Protein AF-A0A183VDL8-F1 (afdb_monomer_lite)

InterPro domains:
  IPR000718 Peptidase M13 [PS51885] (1-88)
  IPR000718 Peptidase M13 [PTHR11733] (2-81)
  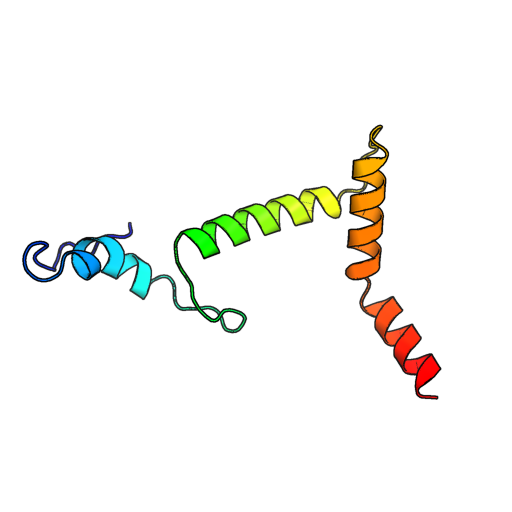IPR008753 Peptidase M13, N-terminal domain [PF05649] (9-81)
  IPR024079 Metallopeptidase, catalytic domain superfamily [G3DSA:3.40.390.10] (1-86)

Foldseek 3Di:
DQADCVDDCVVPVCCRRGVNVCVVDPADPVDPDDDPVNVVVVVVVVVVVVQLCDPDDDPDPVSVVSSVVVVVVPPVVVVVVVVVVVVD

Structure (mmCIF, N/CA/C/O bac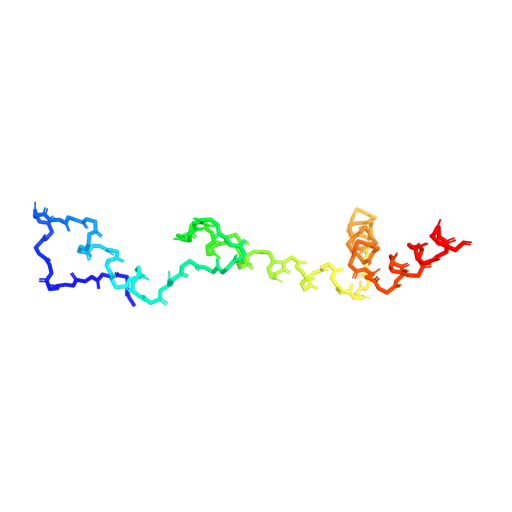kbone):
data_AF-A0A183VDL8-F1
#
_entry.id   AF-A0A183VDL8-F1
#
loop_
_atom_site.group_PDB
_atom_site.id
_atom_site.type_symbol
_atom_site.label_atom_id
_atom_site.label_alt_id
_atom_site.label_comp_id
_atom_site.label_asym_id
_atom_site.label_entity_id
_atom_site.label_seq_id
_atom_site.pdbx_PDB_ins_code
_atom_site.Cartn_x
_atom_site.Cartn_y
_atom_site.Cartn_z
_atom_site.occupancy
_atom_site.B_iso_or_equiv
_atom_site.auth_seq_id
_atom_site.auth_comp_id
_atom_site.auth_asym_id
_atom_site.auth_atom_id
_atom_site.pdbx_PDB_model_num
ATOM 1 N N . MET A 1 1 ? -16.988 -6.724 4.789 1.00 70.69 1 MET A N 1
ATOM 2 C CA . MET A 1 1 ? -17.696 -5.447 5.060 1.00 70.69 1 MET A CA 1
ATOM 3 C C . MET A 1 1 ? -17.025 -4.822 6.279 1.00 70.69 1 MET A C 1
ATOM 5 O O . MET A 1 1 ? -16.604 -5.587 7.130 1.00 70.69 1 MET A O 1
ATOM 9 N N . ALA A 1 2 ? -16.835 -3.500 6.338 1.00 91.62 2 ALA A N 1
ATOM 10 C CA . ALA A 1 2 ? -16.017 -2.871 7.392 1.00 91.62 2 ALA A CA 1
ATOM 11 C C . ALA A 1 2 ? -16.721 -2.739 8.757 1.00 91.62 2 ALA A C 1
ATOM 13 O O . ALA A 1 2 ? -16.057 -2.672 9.790 1.00 91.62 2 ALA A O 1
ATOM 14 N N . MET A 1 3 ? -18.054 -2.722 8.747 1.00 96.75 3 MET A N 1
ATOM 15 C CA . MET A 1 3 ? -18.881 -2.401 9.907 1.00 96.75 3 MET A CA 1
ATOM 16 C C . MET A 1 3 ? -19.014 -3.558 10.901 1.00 96.75 3 MET A C 1
ATOM 18 O O . MET A 1 3 ? -19.182 -4.710 10.499 1.00 96.75 3 MET A O 1
ATOM 22 N N . ASN A 1 4 ? -19.038 -3.219 12.189 1.00 97.38 4 ASN A N 1
ATOM 23 C CA . ASN A 1 4 ? -19.433 -4.090 13.291 1.00 97.38 4 ASN A CA 1
ATOM 24 C C . ASN A 1 4 ? -20.818 -3.660 13.810 1.00 97.38 4 ASN A C 1
ATOM 26 O O . ASN A 1 4 ? -20.940 -2.786 14.665 1.00 97.38 4 ASN A O 1
ATOM 30 N N . THR A 1 5 ? -21.882 -4.281 13.295 1.00 96.44 5 THR A N 1
ATOM 31 C CA . THR A 1 5 ? -23.275 -3.904 13.610 1.00 96.44 5 THR A CA 1
ATOM 32 C C . THR A 1 5 ? -23.736 -4.300 15.014 1.00 96.44 5 THR A C 1
ATOM 34 O O . THR A 1 5 ? -24.870 -4.012 15.380 1.00 96.44 5 THR A O 1
ATOM 37 N N . SER A 1 6 ? -22.890 -4.976 15.791 1.00 96.88 6 SER A N 1
ATOM 38 C CA . SER A 1 6 ? -23.177 -5.335 17.185 1.00 96.88 6 SER A CA 1
ATOM 39 C C . SER A 1 6 ? -22.904 -4.186 18.165 1.00 96.88 6 SER A C 1
ATOM 41 O O . SER A 1 6 ? -23.210 -4.319 19.346 1.00 96.88 6 SER A O 1
ATOM 43 N N . VAL A 1 7 ? -22.302 -3.086 17.702 1.00 97.94 7 VAL A N 1
ATOM 44 C CA . VAL A 1 7 ? -21.953 -1.913 18.516 1.00 97.94 7 VAL A CA 1
ATOM 45 C C . VAL A 1 7 ? -22.931 -0.775 18.245 1.00 97.94 7 VAL A C 1
ATOM 47 O O . VAL A 1 7 ? -23.287 -0.529 17.097 1.00 97.94 7 VAL A O 1
ATOM 50 N N . ASP A 1 8 ? -23.370 -0.074 19.293 1.00 97.94 8 ASP A N 1
ATOM 51 C CA . ASP A 1 8 ? -24.209 1.115 19.132 1.00 97.94 8 ASP A CA 1
ATOM 52 C C . ASP A 1 8 ? -23.384 2.264 18.508 1.00 97.94 8 ASP A C 1
ATOM 54 O O . ASP A 1 8 ? -22.376 2.683 19.096 1.00 97.94 8 ASP A O 1
ATOM 58 N N . PRO A 1 9 ? -23.775 2.800 17.334 1.00 97.94 9 PRO A N 1
ATOM 59 C CA . PRO A 1 9 ? -23.072 3.914 16.705 1.00 97.94 9 PRO A CA 1
ATOM 60 C C . PRO A 1 9 ? -23.064 5.201 17.543 1.00 97.94 9 PRO A C 1
ATOM 62 O O . PRO A 1 9 ? -22.157 6.012 17.358 1.00 97.94 9 PRO A O 1
ATOM 65 N N . CYS A 1 10 ? -24.037 5.410 18.435 1.00 98.25 10 CYS A N 1
ATOM 66 C CA . CYS A 1 10 ? -24.100 6.584 19.308 1.00 98.25 10 CYS A CA 1
ATOM 67 C C . CYS A 1 10 ? -23.056 6.532 20.434 1.00 98.25 10 CYS A C 1
ATOM 69 O O . CYS A 1 10 ? -22.602 7.580 20.887 1.00 98.25 10 CYS A O 1
ATOM 71 N N . GLU A 1 11 ? -22.645 5.330 20.844 1.00 98.31 11 GLU A N 1
ATOM 72 C CA . GLU A 1 11 ? -21.660 5.114 21.911 1.00 98.31 11 GLU A CA 1
ATOM 73 C C . GLU A 1 11 ? -20.228 5.036 21.361 1.00 98.31 11 GLU A C 1
ATOM 75 O O . GLU A 1 11 ? -19.301 5.625 21.917 1.00 98.31 11 GLU A O 1
ATOM 80 N N . ASN A 1 12 ? -20.023 4.323 20.245 1.00 98.19 12 ASN A N 1
ATOM 81 C CA . ASN A 1 12 ? -18.719 4.228 19.587 1.00 98.19 12 ASN A CA 1
ATOM 82 C C . ASN A 1 12 ? -18.862 4.085 18.068 1.00 98.19 12 ASN A C 1
ATOM 84 O O . ASN A 1 12 ? -18.786 2.993 17.496 1.00 98.19 12 ASN A O 1
ATOM 88 N N . PHE A 1 13 ? -19.014 5.229 17.404 1.00 98.31 13 PHE A N 1
ATOM 89 C CA . PHE A 1 13 ? -19.168 5.283 15.954 1.00 98.31 13 PHE A CA 1
ATOM 90 C C . PHE A 1 13 ? -17.979 4.680 15.190 1.00 98.31 13 PHE A C 1
ATOM 92 O O . PHE A 1 13 ? -18.169 4.086 14.129 1.00 98.31 13 PHE A O 1
ATOM 99 N N . TYR A 1 14 ? -16.755 4.804 15.717 1.00 97.25 14 TYR A N 1
ATOM 100 C CA . TYR A 1 14 ? -15.562 4.270 15.058 1.00 97.25 14 TYR A CA 1
ATOM 101 C C . TYR A 1 14 ? -15.573 2.739 15.021 1.00 97.25 14 TYR A C 1
ATOM 103 O O . TYR A 1 14 ? -15.376 2.152 13.957 1.00 97.25 14 TYR A O 1
ATOM 111 N N . GLU A 1 15 ? -15.857 2.087 16.149 1.00 97.94 15 GLU A N 1
ATOM 112 C CA . GLU A 1 15 ? -15.956 0.626 16.202 1.00 97.94 15 GLU A CA 1
ATOM 113 C C . GLU A 1 15 ? -17.150 0.119 15.383 1.00 97.94 15 GLU A C 1
ATOM 115 O O . GLU A 1 15 ? -17.012 -0.845 14.633 1.00 97.94 15 GLU A O 1
ATOM 120 N N . TYR A 1 16 ? -18.295 0.804 15.430 1.00 98.12 16 TYR A N 1
ATOM 121 C CA . TYR A 1 16 ? -19.434 0.460 14.576 1.00 98.12 16 TYR A CA 1
ATOM 122 C C . TYR A 1 16 ? -19.078 0.512 13.082 1.00 98.12 16 TYR A C 1
ATOM 124 O O . TYR A 1 16 ? -19.395 -0.410 12.329 1.00 98.12 16 TYR A O 1
ATOM 132 N N . ALA A 1 17 ? -18.399 1.571 12.634 1.00 97.38 17 ALA A N 1
ATOM 133 C CA . ALA A 1 17 ? -18.096 1.775 11.220 1.00 97.38 17 ALA A CA 1
ATOM 134 C C . ALA A 1 17 ? -16.928 0.910 10.706 1.00 97.38 17 ALA A C 1
ATOM 136 O O . ALA A 1 17 ? -16.956 0.480 9.549 1.00 97.38 17 ALA A O 1
ATOM 137 N N . CYS A 1 18 ? -15.918 0.655 11.544 1.00 97.44 18 CYS A N 1
ATOM 138 C CA . CYS A 1 18 ? -14.624 0.097 11.131 1.00 97.44 18 CYS A CA 1
ATOM 139 C C . CYS A 1 18 ? -14.209 -1.184 11.874 1.00 97.44 18 CYS A C 1
ATOM 141 O O . CYS A 1 18 ? -13.205 -1.794 11.502 1.00 97.44 18 CYS A O 1
ATOM 143 N N . GLY A 1 19 ? -14.931 -1.594 12.917 1.00 96.88 19 GLY A N 1
ATOM 144 C CA . GLY A 1 19 ? -14.500 -2.644 13.844 1.00 96.88 19 GLY A CA 1
ATOM 145 C C . GLY A 1 19 ? -14.201 -3.981 13.174 1.00 96.88 19 GLY A C 1
ATOM 146 O O . GLY A 1 19 ? -13.182 -4.613 13.454 1.00 96.88 19 GLY A O 1
ATOM 147 N N . GLN A 1 20 ? -15.023 -4.387 12.203 1.00 96.88 20 GLN A N 1
ATOM 148 C CA . GLN A 1 20 ? -14.776 -5.622 11.462 1.00 96.88 20 GLN A CA 1
ATOM 149 C C . GLN A 1 20 ? -13.557 -5.492 10.535 1.00 96.88 20 GLN A C 1
ATOM 151 O O . GLN A 1 20 ? -12.773 -6.431 10.423 1.00 96.88 20 GLN A O 1
ATOM 156 N N . TRP A 1 21 ? -13.335 -4.317 9.933 1.00 96.19 21 TRP A N 1
ATOM 157 C CA . TRP A 1 21 ? -12.135 -4.071 9.128 1.00 96.19 21 TRP A CA 1
ATOM 158 C C . TRP A 1 21 ? -10.859 -4.208 9.967 1.00 96.19 21 TRP A C 1
ATOM 160 O O . TRP A 1 21 ? -9.958 -4.931 9.555 1.00 96.19 21 TRP A O 1
ATOM 170 N N . ASN A 1 22 ? -10.819 -3.602 11.159 1.00 94.62 22 ASN A N 1
ATOM 171 C CA . ASN A 1 22 ? -9.667 -3.675 12.066 1.00 94.62 22 ASN A CA 1
ATOM 172 C C . ASN A 1 22 ? -9.335 -5.118 12.481 1.00 94.62 22 ASN A C 1
ATOM 174 O O . ASN A 1 22 ? -8.165 -5.473 12.597 1.00 94.62 22 ASN A O 1
ATOM 178 N N . ARG A 1 23 ? -10.356 -5.960 12.690 1.00 94.62 23 ARG A N 1
ATOM 179 C CA . ARG A 1 23 ? -10.172 -7.382 13.027 1.00 94.62 23 ARG A CA 1
ATOM 180 C C . ARG A 1 23 ? -9.598 -8.192 11.867 1.00 94.62 23 ARG A C 1
ATOM 182 O O . ARG A 1 23 ? -8.748 -9.048 12.092 1.00 94.62 23 ARG A O 1
ATOM 189 N N . ASP A 1 24 ? -10.063 -7.921 10.652 1.00 95.19 24 ASP A N 1
ATOM 190 C CA . ASP A 1 24 ? -9.687 -8.689 9.460 1.00 95.19 24 ASP A CA 1
ATOM 191 C C . ASP A 1 24 ? -8.363 -8.208 8.831 1.00 95.19 24 ASP A C 1
ATOM 193 O O . ASP A 1 24 ? -7.777 -8.913 8.011 1.00 95.19 24 ASP A O 1
ATOM 197 N N . HIS A 1 25 ? -7.887 -7.014 9.202 1.00 94.00 25 HIS A N 1
ATOM 198 C CA . HIS A 1 25 ? -6.736 -6.344 8.590 1.00 94.00 25 HIS A CA 1
ATOM 199 C C . HIS A 1 25 ? -5.711 -5.913 9.653 1.00 94.00 25 HIS A C 1
ATOM 201 O O . HIS A 1 25 ? -5.556 -4.714 9.908 1.00 94.00 25 HIS A O 1
ATOM 207 N N . PRO A 1 26 ? -4.992 -6.865 10.279 1.00 95.06 26 PRO A N 1
ATOM 208 C CA . PRO A 1 26 ? -3.900 -6.531 11.186 1.00 95.06 26 PRO A CA 1
ATOM 209 C C . PRO A 1 26 ? -2.809 -5.741 10.453 1.00 95.06 26 PRO A C 1
ATOM 211 O O . PRO A 1 26 ? -2.647 -5.858 9.236 1.00 95.06 26 PRO A O 1
ATOM 214 N N . ILE A 1 27 ? -2.055 -4.935 11.202 1.00 96.25 27 ILE A N 1
ATOM 215 C CA . ILE A 1 27 ? -0.940 -4.160 10.652 1.00 96.25 27 ILE A CA 1
ATOM 216 C C . ILE A 1 27 ? 0.153 -5.143 10.190 1.00 96.25 27 ILE A C 1
ATOM 218 O O . ILE A 1 27 ? 0.622 -5.919 11.023 1.00 96.25 27 ILE A O 1
ATOM 222 N N . PRO A 1 28 ? 0.548 -5.139 8.901 1.00 95.50 28 PRO A N 1
ATOM 223 C CA . PRO A 1 28 ? 1.641 -5.979 8.410 1.00 95.50 28 PRO A CA 1
ATOM 224 C C . PRO A 1 28 ? 2.987 -5.643 9.068 1.00 95.50 28 PRO A C 1
ATOM 226 O O . PRO A 1 28 ? 3.222 -4.491 9.428 1.00 95.50 28 PRO A O 1
ATOM 229 N N . ASP A 1 29 ? 3.894 -6.620 9.152 1.00 97.25 29 ASP A N 1
ATOM 230 C CA . ASP A 1 29 ? 5.201 -6.478 9.823 1.00 97.25 29 ASP A CA 1
ATOM 231 C C . ASP A 1 29 ? 6.100 -5.379 9.225 1.00 97.25 29 ASP A C 1
ATOM 233 O O . ASP A 1 29 ? 6.980 -4.845 9.900 1.00 97.25 29 ASP A O 1
ATOM 237 N N . ASP A 1 30 ? 5.891 -5.029 7.955 1.00 95.81 30 ASP A N 1
ATOM 238 C CA . ASP A 1 30 ? 6.624 -3.986 7.237 1.00 95.81 30 ASP A CA 1
ATOM 239 C C . ASP A 1 30 ? 5.955 -2.600 7.321 1.00 95.81 30 ASP A C 1
ATOM 241 O O . ASP A 1 30 ? 6.410 -1.648 6.679 1.00 95.81 30 ASP A O 1
ATOM 245 N N . MET A 1 31 ? 4.887 -2.453 8.115 1.00 95.31 31 MET A N 1
ATOM 246 C CA . MET A 1 31 ? 4.121 -1.215 8.246 1.00 95.31 31 MET A CA 1
ATOM 247 C C . MET A 1 31 ? 3.947 -0.781 9.703 1.00 95.31 31 MET A C 1
ATOM 249 O O . MET A 1 31 ? 3.757 -1.578 10.611 1.00 95.31 31 MET A O 1
ATOM 253 N N . PHE A 1 32 ? 3.932 0.534 9.927 1.00 94.81 32 PHE A N 1
ATOM 254 C CA . PHE A 1 32 ? 3.619 1.110 11.243 1.00 94.81 32 PHE A CA 1
ATOM 255 C C . PHE A 1 32 ? 2.116 1.303 11.477 1.00 94.81 32 PHE A C 1
ATOM 257 O O . PHE A 1 32 ? 1.669 1.390 12.616 1.00 94.81 32 PHE A O 1
ATOM 264 N N . ALA A 1 33 ? 1.336 1.426 10.404 1.00 94.12 33 ALA A N 1
ATOM 265 C CA . ALA A 1 33 ? -0.103 1.626 10.458 1.00 94.12 33 ALA A CA 1
ATOM 266 C C . ALA A 1 33 ? -0.743 1.078 9.186 1.00 94.12 33 ALA A C 1
ATOM 268 O O . ALA A 1 33 ? -0.212 1.261 8.087 1.00 94.12 33 ALA A O 1
ATOM 269 N N . TYR A 1 34 ? -1.913 0.463 9.336 1.00 95.69 34 TYR A N 1
ATOM 270 C CA . TYR A 1 34 ? -2.681 -0.071 8.224 1.00 95.69 34 TYR A CA 1
ATOM 271 C C . TYR A 1 34 ? -4.111 0.450 8.294 1.00 95.69 34 TYR A C 1
ATOM 273 O O . TYR A 1 34 ? -4.769 0.392 9.325 1.00 95.69 34 TYR A O 1
ATOM 281 N N . GLY A 1 35 ? -4.564 1.021 7.184 1.00 94.69 35 GLY A N 1
ATOM 282 C CA . GLY A 1 35 ? -5.852 1.688 7.043 1.00 94.69 35 GLY A CA 1
ATOM 283 C C . GLY A 1 35 ? -6.198 1.835 5.567 1.00 94.69 35 GLY A C 1
ATOM 284 O O . GLY A 1 35 ? -5.408 1.459 4.697 1.00 94.69 35 GLY A O 1
ATOM 285 N N . THR A 1 36 ? -7.332 2.459 5.258 1.00 93.38 36 THR A N 1
ATOM 286 C CA . THR A 1 36 ? -7.814 2.615 3.874 1.00 93.38 36 THR A CA 1
ATOM 287 C C . THR A 1 36 ? -6.776 3.242 2.938 1.00 93.38 36 THR A C 1
ATOM 289 O O . THR A 1 36 ? -6.578 2.761 1.825 1.00 93.38 36 THR A O 1
ATOM 292 N N . PHE A 1 37 ? -6.053 4.277 3.379 1.00 95.00 37 PHE A N 1
ATOM 293 C CA . PHE A 1 37 ? -5.018 4.909 2.552 1.00 95.00 37 PHE A CA 1
ATOM 294 C C . PHE A 1 37 ? -3.811 4.001 2.301 1.00 95.00 37 PHE A C 1
ATOM 296 O O . PHE A 1 37 ? -3.269 4.014 1.196 1.00 95.00 37 PHE A O 1
ATOM 303 N N . ALA A 1 38 ? -3.393 3.215 3.298 1.00 96.00 38 ALA A N 1
ATOM 304 C CA . ALA A 1 38 ? -2.307 2.252 3.134 1.00 96.00 38 ALA A CA 1
ATOM 305 C C . ALA A 1 38 ? -2.719 1.139 2.160 1.00 96.00 38 ALA A C 1
ATOM 307 O O . ALA A 1 38 ? -1.980 0.845 1.226 1.00 96.00 38 ALA A O 1
ATOM 308 N N . TYR A 1 39 ? -3.942 0.620 2.302 1.00 95.06 39 TYR A N 1
ATOM 309 C CA . TYR A 1 39 ? -4.517 -0.371 1.393 1.00 95.06 39 TYR A CA 1
ATOM 310 C C . TYR A 1 39 ? -4.568 0.128 -0.060 1.00 95.06 39 TYR A C 1
ATOM 312 O O . TYR A 1 39 ? -4.094 -0.543 -0.977 1.00 95.06 39 TYR A O 1
ATOM 320 N N . VAL A 1 40 ? -5.088 1.339 -0.290 1.00 96.25 40 VAL A N 1
ATOM 321 C CA . VAL A 1 40 ? -5.143 1.933 -1.637 1.00 96.25 40 VAL A CA 1
ATOM 322 C C . VAL A 1 40 ? -3.739 2.150 -2.200 1.00 96.25 40 VAL A C 1
ATOM 324 O O . VAL A 1 40 ? -3.490 1.826 -3.362 1.00 96.25 40 VAL A O 1
ATOM 327 N N . ARG A 1 41 ? -2.808 2.661 -1.387 1.00 96.94 41 ARG A N 1
ATOM 328 C CA . ARG A 1 41 ? -1.415 2.859 -1.802 1.00 96.94 41 ARG A CA 1
ATOM 329 C C . ARG A 1 41 ? -0.774 1.545 -2.234 1.00 96.94 41 ARG A C 1
ATOM 331 O O . ARG A 1 41 ? -0.113 1.526 -3.268 1.00 96.94 41 ARG A O 1
ATOM 338 N N . GLU A 1 42 ? -0.992 0.467 -1.487 1.00 96.00 42 GLU A N 1
ATOM 339 C CA . GLU A 1 42 ? -0.426 -0.840 -1.813 1.00 96.00 42 GLU A CA 1
ATOM 340 C C . GLU A 1 42 ? -1.006 -1.396 -3.116 1.00 96.00 42 GLU A C 1
ATOM 342 O O . GLU A 1 42 ? -0.253 -1.820 -3.990 1.00 96.00 42 GLU A O 1
ATOM 347 N N . ASN A 1 43 ? -2.318 -1.277 -3.329 1.00 96.75 43 ASN A N 1
ATOM 348 C CA . ASN A 1 43 ? -2.941 -1.664 -4.598 1.00 96.75 43 ASN A CA 1
ATOM 349 C C . ASN A 1 43 ? -2.358 -0.907 -5.800 1.00 96.75 43 ASN A C 1
ATOM 351 O O . ASN A 1 43 ? -2.094 -1.505 -6.845 1.00 96.75 43 ASN A O 1
ATOM 355 N N . VAL A 1 44 ? -2.135 0.404 -5.666 1.00 98.12 44 VAL A N 1
ATOM 356 C CA . VAL A 1 44 ? -1.492 1.204 -6.720 1.00 98.12 44 VAL A CA 1
ATOM 357 C C . VAL A 1 44 ? -0.036 0.781 -6.903 1.00 98.12 44 VAL A C 1
ATOM 359 O O . VAL A 1 44 ? 0.424 0.655 -8.036 1.00 98.12 44 VAL A O 1
ATOM 362 N N . ARG A 1 45 ? 0.691 0.499 -5.817 1.00 97.12 45 ARG A N 1
ATOM 363 C CA . ARG A 1 45 ? 2.077 0.018 -5.871 1.00 97.12 45 ARG A CA 1
ATOM 364 C C . ARG A 1 45 ? 2.194 -1.300 -6.635 1.00 97.12 45 ARG A C 1
ATOM 366 O O . ARG A 1 45 ? 3.088 -1.424 -7.469 1.00 97.12 45 ARG A O 1
ATOM 373 N N . GLN A 1 46 ? 1.277 -2.242 -6.415 1.00 97.69 46 GLN A N 1
ATOM 374 C CA . GLN A 1 46 ? 1.242 -3.513 -7.147 1.00 97.69 46 GLN A CA 1
ATOM 375 C C . GLN A 1 46 ? 0.954 -3.313 -8.639 1.00 97.69 46 GLN A C 1
ATOM 377 O O . GLN A 1 46 ? 1.627 -3.899 -9.483 1.00 97.69 46 GLN A O 1
ATOM 382 N N . GLN A 1 47 ? 0.021 -2.425 -8.989 1.00 98.06 47 GLN A N 1
ATOM 383 C CA . GLN A 1 47 ? -0.227 -2.083 -10.393 1.00 98.06 47 GLN A CA 1
ATOM 384 C C . GLN A 1 47 ? 0.999 -1.426 -11.043 1.00 98.06 47 GLN A C 1
ATOM 386 O O . GLN A 1 47 ? 1.402 -1.813 -12.139 1.00 98.06 47 GLN A O 1
ATOM 391 N N . MET A 1 48 ? 1.641 -0.474 -10.356 1.00 98.06 48 MET A N 1
ATOM 392 C CA . MET A 1 48 ? 2.868 0.161 -10.843 1.00 98.06 48 MET A CA 1
ATOM 393 C C . MET A 1 48 ? 3.991 -0.854 -11.045 1.00 98.06 48 MET A C 1
ATOM 395 O O . MET A 1 48 ? 4.673 -0.788 -12.063 1.00 98.06 48 MET A O 1
ATOM 399 N N . ARG A 1 49 ? 4.157 -1.811 -10.125 1.00 98.00 49 ARG A N 1
ATOM 400 C CA . ARG A 1 49 ? 5.130 -2.899 -10.258 1.00 98.00 49 ARG A CA 1
ATOM 401 C C . ARG A 1 49 ? 4.949 -3.646 -11.578 1.00 98.00 49 ARG A C 1
ATOM 403 O O . ARG A 1 49 ? 5.894 -3.710 -12.355 1.00 98.00 49 ARG A O 1
ATOM 410 N N . VAL A 1 50 ? 3.735 -4.107 -11.882 1.00 97.69 50 VAL A N 1
ATOM 411 C CA . VAL A 1 50 ? 3.440 -4.813 -13.144 1.00 97.69 50 VAL A CA 1
ATOM 412 C C . VAL A 1 50 ? 3.801 -3.959 -14.368 1.00 97.69 50 VAL A C 1
ATOM 414 O O . VAL A 1 50 ? 4.403 -4.444 -15.326 1.00 97.69 50 VAL A O 1
ATOM 417 N N . LEU A 1 51 ? 3.478 -2.663 -14.343 1.00 97.19 51 LEU A N 1
ATOM 418 C CA . LEU A 1 51 ? 3.768 -1.747 -15.454 1.00 97.19 51 LEU A CA 1
ATOM 419 C C . LEU A 1 51 ? 5.270 -1.468 -15.637 1.00 97.19 51 LEU A C 1
ATOM 421 O O . LEU A 1 51 ? 5.730 -1.280 -16.772 1.00 97.19 51 LEU A O 1
ATOM 425 N N . LEU A 1 52 ? 6.019 -1.418 -14.532 1.00 97.94 52 LEU A N 1
ATOM 426 C CA . LEU A 1 52 ? 7.454 -1.135 -14.507 1.00 97.94 52 LEU A CA 1
ATOM 427 C C . LEU A 1 52 ? 8.310 -2.376 -14.809 1.00 97.94 52 LEU A C 1
ATOM 429 O O . LEU A 1 52 ? 9.380 -2.248 -15.403 1.00 97.94 52 LEU A O 1
ATOM 433 N N . GLU A 1 53 ? 7.828 -3.569 -14.462 1.00 97.19 53 GLU A N 1
ATOM 434 C CA . GLU A 1 53 ? 8.469 -4.845 -14.804 1.00 97.19 53 GLU A CA 1
ATOM 435 C C . GLU A 1 53 ? 8.253 -5.226 -16.277 1.00 97.19 53 GLU A C 1
ATOM 437 O O . GLU A 1 53 ? 9.086 -5.918 -16.858 1.00 97.19 53 GLU A O 1
ATOM 442 N N . SER A 1 54 ? 7.189 -4.721 -16.908 1.00 95.75 54 SER A N 1
ATOM 443 C CA . SER A 1 54 ? 6.833 -5.031 -18.296 1.00 95.75 54 SER A CA 1
ATOM 444 C C . SER A 1 54 ? 7.964 -4.786 -19.308 1.00 95.75 54 SER A C 1
ATOM 446 O O . SER A 1 54 ? 8.555 -3.704 -19.378 1.00 95.75 54 SER A O 1
ATOM 448 N N . ASP A 1 55 ? 8.187 -5.783 -20.167 1.00 93.31 55 ASP A N 1
ATOM 449 C CA . ASP A 1 55 ? 9.079 -5.727 -21.334 1.00 93.31 55 ASP A CA 1
ATOM 450 C C . ASP A 1 55 ? 8.373 -5.244 -22.610 1.00 93.31 55 ASP A C 1
ATOM 452 O O . ASP A 1 55 ? 8.956 -5.254 -23.694 1.00 93.31 55 ASP A O 1
ATOM 456 N N . SER A 1 56 ? 7.111 -4.805 -22.508 1.00 94.88 56 SER A N 1
ATOM 457 C CA . SER A 1 56 ? 6.371 -4.325 -23.673 1.00 94.88 56 SER A CA 1
ATOM 458 C C . SER A 1 56 ? 7.105 -3.145 -24.323 1.00 94.88 56 SER A C 1
ATOM 460 O O . SER A 1 56 ? 7.528 -2.228 -23.609 1.00 94.88 56 SER A O 1
ATOM 462 N N . PRO A 1 57 ? 7.214 -3.080 -25.660 1.00 92.94 57 PRO A N 1
ATOM 463 C CA . PRO A 1 57 ? 7.753 -1.900 -26.321 1.00 92.94 57 PRO A CA 1
ATOM 464 C C . PRO A 1 57 ? 6.984 -0.642 -25.896 1.00 92.94 57 PRO A C 1
ATOM 466 O O . PRO A 1 57 ? 5.764 -0.667 -25.730 1.00 92.94 57 PRO A O 1
ATOM 469 N N . THR A 1 58 ? 7.697 0.464 -25.699 1.00 94.19 58 THR A N 1
ATOM 470 C CA . THR A 1 58 ? 7.100 1.769 -25.397 1.00 94.19 58 THR A CA 1
ATOM 471 C C . THR A 1 58 ? 7.760 2.840 -26.248 1.00 94.19 58 THR A C 1
ATOM 473 O O . THR A 1 58 ? 8.982 2.881 -26.369 1.00 94.19 58 THR A O 1
ATOM 476 N N . ALA A 1 59 ? 6.953 3.722 -26.836 1.00 94.94 59 ALA A N 1
ATOM 477 C CA . ALA A 1 59 ? 7.451 4.877 -27.579 1.00 94.94 59 ALA A CA 1
ATOM 478 C C . ALA A 1 59 ? 7.863 6.039 -26.651 1.00 94.94 59 ALA A C 1
ATOM 480 O O . ALA A 1 59 ? 8.538 6.975 -27.078 1.00 94.94 59 ALA A O 1
ATOM 481 N N . SER A 1 60 ? 7.462 6.000 -25.374 1.00 97.62 60 SER A N 1
ATOM 482 C CA . SER A 1 60 ? 7.761 7.060 -24.410 1.00 97.62 60 SER A CA 1
ATOM 483 C C . SER A 1 60 ? 9.128 6.852 -23.766 1.00 97.62 60 SER A C 1
ATOM 485 O O . SER A 1 60 ? 9.334 5.904 -23.003 1.00 97.62 60 SER A O 1
ATOM 487 N N . LYS A 1 61 ? 10.044 7.798 -24.005 1.00 97.56 61 LYS A N 1
ATOM 488 C CA . LYS A 1 61 ? 11.364 7.829 -23.355 1.00 97.56 61 LYS A CA 1
ATOM 489 C C . LYS A 1 61 ? 11.246 7.872 -21.830 1.00 97.56 61 LYS A C 1
ATOM 491 O O . LYS A 1 61 ? 11.984 7.173 -21.149 1.00 97.56 61 LYS A O 1
ATOM 496 N N . SER A 1 62 ? 10.291 8.632 -21.291 1.00 97.81 62 SER A N 1
ATOM 497 C CA . SER A 1 62 ? 10.089 8.748 -19.841 1.00 97.81 62 SER A CA 1
ATOM 498 C C . SER A 1 62 ? 9.674 7.418 -19.210 1.00 97.81 62 SER A C 1
ATOM 500 O O . SER A 1 62 ? 10.189 7.053 -18.156 1.00 97.81 62 SER A O 1
ATOM 502 N N . ILE A 1 63 ? 8.796 6.658 -19.876 1.00 97.25 63 ILE A N 1
ATOM 503 C CA . ILE A 1 63 ? 8.389 5.324 -19.404 1.00 97.25 63 ILE A CA 1
ATOM 504 C C . ILE A 1 63 ? 9.565 4.348 -19.497 1.00 97.25 63 ILE A C 1
ATOM 506 O O . ILE A 1 63 ? 9.799 3.592 -18.557 1.00 97.25 63 ILE A O 1
ATOM 510 N N . ALA A 1 64 ? 10.330 4.382 -20.592 1.00 97.44 64 ALA A N 1
ATOM 511 C CA . ALA A 1 64 ? 11.521 3.547 -20.735 1.00 97.44 64 ALA A CA 1
ATOM 512 C C . ALA A 1 64 ? 12.533 3.808 -19.605 1.00 97.44 64 ALA A C 1
ATOM 514 O O . ALA A 1 64 ? 12.997 2.865 -18.969 1.00 97.44 64 ALA A O 1
ATOM 515 N N . MET A 1 65 ? 12.805 5.078 -19.288 1.00 97.75 65 MET A N 1
ATOM 516 C CA . MET A 1 65 ? 13.708 5.449 -18.194 1.00 97.75 65 MET A CA 1
ATOM 517 C C . MET A 1 65 ? 13.186 5.014 -16.822 1.00 97.75 65 MET A C 1
ATOM 519 O O . MET A 1 65 ? 13.963 4.502 -16.020 1.00 97.75 65 MET A O 1
ATOM 523 N N . ALA A 1 66 ? 11.884 5.158 -16.555 1.00 97.88 66 ALA A N 1
ATOM 524 C CA . ALA A 1 66 ? 11.286 4.694 -15.303 1.00 97.88 66 ALA A CA 1
ATOM 525 C C . ALA A 1 66 ? 11.423 3.170 -15.128 1.00 97.88 66 ALA A C 1
ATOM 527 O O . ALA A 1 66 ? 11.768 2.704 -14.044 1.00 97.88 66 ALA A O 1
ATOM 528 N N . ARG A 1 67 ? 11.219 2.395 -16.203 1.00 97.94 67 ARG A N 1
ATOM 529 C CA . ARG A 1 67 ? 11.417 0.935 -16.201 1.00 97.94 67 ARG A CA 1
ATOM 530 C C . ARG A 1 67 ? 12.872 0.549 -15.958 1.00 97.94 67 ARG A C 1
ATOM 532 O O . ARG A 1 67 ? 13.127 -0.350 -15.164 1.00 97.94 67 ARG A O 1
ATOM 539 N N . ILE A 1 68 ? 13.817 1.234 -16.605 1.00 96.50 68 ILE A N 1
ATOM 540 C CA . ILE A 1 68 ? 15.254 1.015 -16.383 1.00 96.50 68 ILE A CA 1
ATOM 541 C C . ILE A 1 68 ? 15.596 1.281 -14.915 1.00 96.50 68 ILE A C 1
ATOM 543 O O . ILE A 1 68 ? 16.134 0.400 -14.255 1.00 96.50 68 ILE A O 1
ATOM 547 N N . ALA A 1 69 ? 15.212 2.445 -14.383 1.00 97.12 69 ALA A N 1
ATOM 548 C CA . ALA A 1 69 ? 15.471 2.802 -12.990 1.00 97.12 69 ALA A CA 1
ATOM 549 C C . ALA A 1 69 ? 14.884 1.773 -12.008 1.00 97.12 69 ALA A C 1
ATOM 551 O O . ALA A 1 69 ? 15.567 1.359 -11.071 1.00 97.12 69 ALA A O 1
ATOM 552 N N . TYR A 1 70 ? 13.651 1.315 -12.251 1.00 97.62 70 TYR A N 1
ATOM 553 C CA . TYR A 1 70 ? 13.019 0.268 -11.451 1.00 97.62 70 TYR A CA 1
ATOM 554 C C . TYR A 1 70 ? 13.810 -1.047 -11.501 1.00 97.62 70 TYR A C 1
ATOM 556 O O . TYR A 1 70 ? 14.177 -1.579 -10.457 1.00 97.62 70 TYR A O 1
ATOM 564 N N . LYS A 1 71 ? 14.132 -1.554 -12.697 1.00 96.31 71 LYS A N 1
ATOM 565 C CA . LYS A 1 71 ? 14.851 -2.828 -12.870 1.00 96.31 71 LYS A CA 1
ATOM 566 C C . LYS A 1 71 ? 16.252 -2.793 -12.262 1.00 96.31 71 LYS A C 1
ATOM 568 O O . LYS A 1 71 ? 16.643 -3.756 -11.612 1.00 96.31 71 LYS A O 1
ATOM 573 N N . THR A 1 72 ? 16.974 -1.681 -12.405 1.00 95.81 72 THR A N 1
ATOM 574 C CA . THR A 1 72 ? 18.276 -1.488 -11.751 1.00 95.81 72 THR A CA 1
ATOM 575 C C . THR A 1 72 ? 18.144 -1.525 -10.229 1.00 95.81 72 THR A C 1
ATOM 577 O O . THR A 1 72 ? 18.930 -2.193 -9.567 1.00 95.81 72 THR A O 1
ATOM 580 N N . CYS A 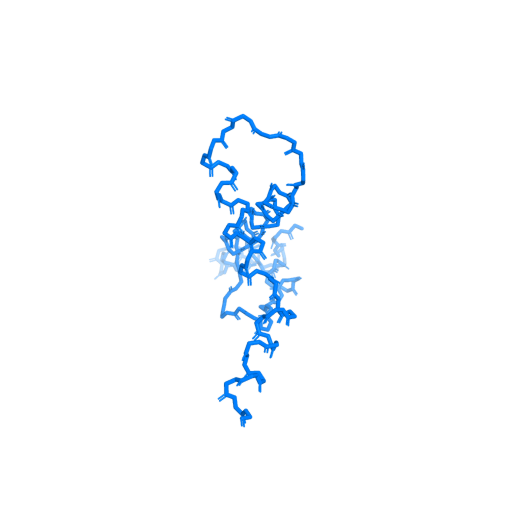1 73 ? 17.139 -0.849 -9.664 1.00 95.81 73 CYS A N 1
ATOM 581 C CA . CYS A 1 73 ? 16.902 -0.833 -8.219 1.00 95.81 73 CYS A CA 1
ATOM 582 C C . CYS A 1 73 ? 16.549 -2.225 -7.668 1.00 95.81 73 CYS A C 1
ATOM 584 O O . CYS A 1 73 ? 17.021 -2.609 -6.600 1.00 95.81 73 CYS A O 1
ATOM 586 N N . MET A 1 74 ? 15.747 -2.992 -8.410 1.00 96.31 74 MET A N 1
ATOM 587 C CA . MET A 1 74 ? 15.257 -4.302 -7.978 1.00 96.31 74 MET A CA 1
ATOM 588 C C . MET A 1 74 ? 16.250 -5.453 -8.217 1.00 96.31 74 MET A C 1
ATOM 590 O O . MET A 1 74 ? 16.004 -6.562 -7.741 1.00 96.31 74 MET A O 1
ATOM 594 N N . ASN A 1 75 ? 17.366 -5.228 -8.924 1.00 96.62 75 ASN A N 1
ATOM 595 C CA . ASN A 1 75 ? 18.382 -6.252 -9.186 1.00 96.62 75 ASN A CA 1
ATOM 596 C C . ASN A 1 75 ? 19.276 -6.498 -7.956 1.00 96.62 75 ASN A C 1
ATOM 598 O O . ASN A 1 75 ? 20.436 -6.084 -7.891 1.00 96.62 75 ASN A O 1
ATOM 602 N N . THR A 1 76 ? 18.730 -7.194 -6.959 1.00 95.31 76 THR A N 1
ATOM 603 C CA . THR A 1 76 ? 19.436 -7.501 -5.706 1.00 95.31 76 THR A CA 1
ATOM 604 C C . THR A 1 76 ? 20.671 -8.374 -5.920 1.00 95.31 76 THR A C 1
ATOM 606 O O . THR A 1 76 ? 21.669 -8.178 -5.235 1.00 95.31 76 THR A O 1
ATOM 609 N N . SER A 1 77 ? 20.665 -9.285 -6.897 1.00 95.56 77 SER A N 1
ATOM 610 C CA . SER A 1 77 ? 21.828 -10.123 -7.218 1.00 95.56 77 SER A CA 1
ATOM 611 C C . SER A 1 77 ? 23.036 -9.296 -7.660 1.00 95.56 77 SER A C 1
ATOM 613 O O . SER A 1 77 ? 24.155 -9.536 -7.206 1.00 95.56 77 SER A O 1
ATOM 615 N N . GLU A 1 78 ? 22.819 -8.295 -8.515 1.00 94.44 78 GLU A N 1
ATOM 616 C CA . GLU A 1 78 ? 23.882 -7.378 -8.924 1.00 94.44 78 GLU A CA 1
ATOM 617 C C . GLU A 1 78 ? 24.373 -6.536 -7.743 1.00 94.44 78 GLU A C 1
ATOM 619 O O . GLU A 1 78 ? 25.585 -6.441 -7.538 1.00 94.44 78 GLU A O 1
ATOM 624 N N . LEU A 1 79 ? 23.462 -6.018 -6.912 1.00 93.38 79 LEU A N 1
ATOM 625 C CA . LEU A 1 79 ? 23.816 -5.272 -5.700 1.00 93.38 79 LEU A CA 1
ATOM 626 C C . LEU A 1 79 ? 24.688 -6.093 -4.738 1.00 93.38 79 LEU A C 1
ATOM 628 O O . LEU A 1 79 ? 25.712 -5.594 -4.269 1.00 93.38 79 LEU A O 1
ATOM 632 N N . GLU A 1 80 ? 24.341 -7.353 -4.477 1.00 94.44 80 GLU A N 1
ATOM 633 C CA . GLU A 1 80 ? 25.140 -8.228 -3.610 1.00 94.44 80 GLU A CA 1
ATOM 634 C C . GLU A 1 80 ? 26.500 -8.578 -4.237 1.00 94.44 80 GLU A C 1
ATOM 636 O O . GLU A 1 80 ? 27.515 -8.594 -3.539 1.00 94.44 80 GLU A O 1
ATOM 641 N N . SER A 1 81 ? 26.569 -8.755 -5.563 1.00 95.50 81 SER A N 1
ATOM 642 C CA . SER A 1 81 ? 27.847 -8.942 -6.272 1.00 95.50 81 SER A CA 1
ATOM 643 C C . SER A 1 81 ? 28.765 -7.721 -6.183 1.00 95.50 81 SER A C 1
ATOM 645 O O . SER A 1 81 ? 29.988 -7.839 -6.244 1.00 95.50 81 SER A O 1
ATOM 647 N N . ILE A 1 82 ? 28.182 -6.522 -6.125 1.00 93.25 82 ILE A N 1
ATOM 648 C CA . ILE A 1 82 ? 28.928 -5.278 -5.986 1.00 93.25 8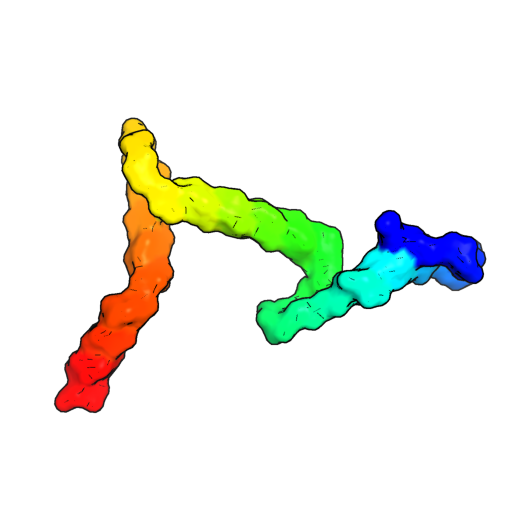2 ILE A CA 1
ATOM 649 C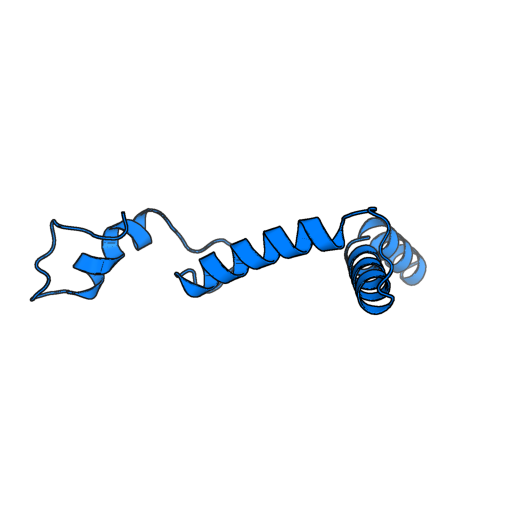 C . ILE A 1 82 ? 29.451 -5.206 -4.555 1.00 93.25 82 ILE A C 1
ATOM 651 O O . ILE A 1 82 ? 30.655 -5.063 -4.374 1.00 93.25 82 ILE A O 1
ATOM 655 N N . LYS A 1 83 ? 28.591 -5.391 -3.544 1.00 92.88 83 LYS A N 1
ATOM 656 C CA . LYS A 1 83 ? 29.000 -5.406 -2.130 1.00 92.88 83 LYS A CA 1
ATOM 657 C C . LYS A 1 83 ? 30.143 -6.389 -1.872 1.00 92.88 83 LYS A C 1
ATOM 659 O O . LYS A 1 83 ? 31.145 -5.991 -1.292 1.00 92.88 83 LYS A O 1
ATOM 664 N N . SER A 1 84 ? 30.041 -7.632 -2.341 1.00 93.31 84 SER A N 1
ATOM 665 C CA . SER A 1 84 ? 31.096 -8.634 -2.129 1.00 93.31 84 SER A CA 1
ATOM 666 C C . SER A 1 84 ? 32.436 -8.248 -2.761 1.00 93.31 84 SER A C 1
ATOM 668 O O . SER A 1 84 ? 33.480 -8.573 -2.207 1.00 93.31 84 SER A O 1
ATOM 670 N N . ARG A 1 85 ? 32.422 -7.515 -3.882 1.00 93.38 85 ARG A N 1
ATOM 671 C CA . ARG A 1 85 ? 33.630 -6.955 -4.507 1.00 93.38 85 ARG A CA 1
ATOM 672 C C . ARG A 1 85 ? 34.246 -5.794 -3.725 1.00 93.38 85 ARG A C 1
ATOM 674 O O . ARG A 1 85 ? 35.446 -5.604 -3.838 1.00 93.38 85 ARG A O 1
ATOM 681 N N . TRP A 1 86 ? 33.457 -5.015 -2.982 1.00 85.38 86 TRP A N 1
ATOM 682 C CA . TRP A 1 86 ? 33.959 -3.900 -2.161 1.00 85.38 86 TRP A CA 1
ATOM 683 C C . TRP A 1 86 ? 34.506 -4.338 -0.799 1.00 85.38 86 TRP A C 1
ATOM 685 O O . TRP A 1 86 ? 35.296 -3.611 -0.206 1.00 85.38 86 TRP A O 1
ATOM 695 N N . PHE A 1 87 ? 34.040 -5.478 -0.282 1.00 83.94 87 PHE A N 1
ATOM 696 C CA . PHE A 1 87 ? 34.432 -6.009 1.028 1.00 83.94 87 PHE A CA 1
ATOM 697 C C . PHE A 1 87 ? 35.432 -7.183 0.950 1.00 83.94 87 PHE A C 1
ATOM 699 O O . PHE A 1 87 ? 35.755 -7.757 1.989 1.00 83.94 87 PHE A O 1
ATOM 706 N N . ASN A 1 88 ? 35.918 -7.517 -0.251 1.00 55.84 88 ASN A N 1
ATOM 707 C CA . ASN A 1 88 ? 37.128 -8.317 -0.506 1.00 55.84 88 ASN A CA 1
ATOM 708 C C . ASN A 1 88 ? 38.287 -7.391 -0.891 1.00 55.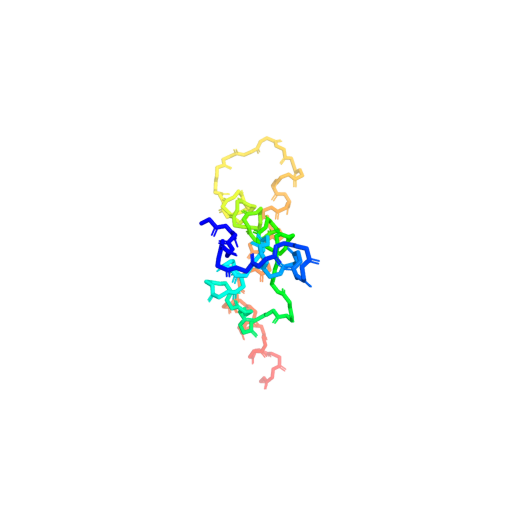84 88 ASN A C 1
ATOM 710 O O . ASN A 1 88 ? 39.448 -7.809 -0.693 1.00 55.84 88 ASN A O 1
#

Sequence (88 aa):
MAMNTSVDPCENFYEYACGQWNRDHPIPDDMFAYGTFAYVRENVRQQMRVLLESDSPTASKSIAMARIAYKTCMNTSELESIKSRWFN

Organism: Toxocara canis (NCBI:txid6265)

Radius of gyration: 21.14 Å; chains: 1; bounding box: 61×19×50 Å

pLDDT: mean 95.18, std 5.51, range [55.84, 98.31]

Secondary structure (DSSP, 8-state):
----TTS-TTT-HHHHHHHHHHHH-PPPTT-S--SHHHHHHHHHHHHHHHHHH-----S-HHHHHHHHHHHHHH-HHHHHHHHHHH--